Protein AF-A0A1G6V3S7-F1 (afdb_monomer)

Sequence (85 aa):
MAASPDEGSRTGIPQSLAHLDHRLHEARRQVAERRTGRGHRDELTRAHRDLLAALEDFTGALEEHGLPVPPALRTELQLHRDLWR

Radius of gyration: 17.59 Å; Cα contacts (8 Å, |Δi|>4): 44; chains: 1; bounding box: 51×28×50 Å

Mean predicted aligned error: 9.21 Å

Structure (mmCIF, N/CA/C/O backbone):
data_AF-A0A1G6V3S7-F1
#
_entry.id   AF-A0A1G6V3S7-F1
#
loop_
_atom_site.group_PDB
_atom_site.id
_atom_site.type_symbol
_atom_site.label_atom_id
_atom_site.label_alt_id
_atom_site.label_comp_id
_atom_site.label_asym_id
_atom_site.label_entity_id
_atom_site.label_seq_id
_atom_site.pdbx_PDB_ins_code
_atom_site.Cartn_x
_atom_site.Cartn_y
_atom_site.Cartn_z
_atom_site.occupancy
_atom_site.B_iso_or_equiv
_atom_site.auth_seq_id
_atom_site.auth_comp_id
_atom_site.auth_asym_id
_atom_site.auth_atom_id
_atom_site.pdbx_PDB_model_num
ATOM 1 N N . MET A 1 1 ? 39.771 -18.037 -28.860 1.00 46.28 1 MET A N 1
ATOM 2 C CA . MET A 1 1 ? 39.186 -17.019 -27.961 1.00 46.28 1 MET A CA 1
ATOM 3 C C . MET A 1 1 ? 37.682 -17.148 -28.091 1.00 46.28 1 MET A C 1
ATOM 5 O O . MET A 1 1 ? 37.158 -16.844 -29.152 1.00 46.28 1 MET A O 1
ATOM 9 N N . ALA A 1 2 ? 37.035 -17.766 -27.103 1.00 47.56 2 ALA A N 1
ATOM 10 C CA . ALA A 1 2 ? 35.608 -18.058 -27.150 1.00 47.56 2 ALA A CA 1
ATOM 11 C C . ALA A 1 2 ? 34.812 -16.797 -26.800 1.00 47.56 2 ALA A C 1
ATOM 13 O O . ALA A 1 2 ? 35.058 -16.169 -25.772 1.00 47.56 2 ALA A O 1
ATOM 14 N N . ALA A 1 3 ? 33.890 -16.437 -27.687 1.00 52.84 3 ALA A N 1
ATOM 15 C CA . ALA A 1 3 ? 32.793 -15.543 -27.386 1.00 52.84 3 ALA A CA 1
ATOM 16 C C . ALA A 1 3 ? 31.765 -16.320 -26.559 1.00 52.84 3 ALA A C 1
ATOM 18 O O . ALA A 1 3 ? 31.301 -17.370 -27.000 1.00 52.84 3 ALA A O 1
ATOM 19 N N . SER A 1 4 ? 31.403 -15.784 -25.398 1.00 47.28 4 SER A N 1
ATOM 20 C CA . SER A 1 4 ? 30.214 -16.204 -24.660 1.00 47.28 4 SER A CA 1
ATOM 21 C C . SER A 1 4 ? 29.438 -14.954 -24.255 1.00 47.28 4 SER A C 1
ATOM 23 O O . SER A 1 4 ? 29.827 -14.288 -23.297 1.00 47.28 4 SER A O 1
ATOM 25 N N . PRO A 1 5 ? 28.372 -14.594 -24.984 1.00 60.56 5 PRO A N 1
ATOM 26 C CA . PRO A 1 5 ? 27.355 -13.677 -24.515 1.00 60.56 5 PRO A CA 1
ATOM 27 C C . PRO A 1 5 ? 26.089 -14.493 -24.239 1.00 60.56 5 PRO A C 1
ATOM 29 O O . PRO A 1 5 ? 25.243 -14.609 -25.114 1.00 60.56 5 PRO A O 1
ATOM 32 N N . ASP A 1 6 ? 25.984 -15.115 -23.067 1.00 48.62 6 ASP A N 1
ATOM 33 C CA . ASP A 1 6 ? 24.709 -15.675 -22.605 1.00 48.62 6 ASP A CA 1
ATOM 34 C C . ASP A 1 6 ? 24.755 -15.896 -21.088 1.00 48.62 6 ASP A C 1
ATOM 36 O O . ASP A 1 6 ? 25.148 -16.949 -20.604 1.00 48.62 6 ASP A O 1
ATOM 40 N N . GLU A 1 7 ? 24.397 -14.861 -20.330 1.00 48.38 7 GLU A N 1
ATOM 41 C CA . GLU A 1 7 ? 23.816 -15.029 -18.994 1.00 48.38 7 GLU A CA 1
ATOM 42 C C . GLU A 1 7 ? 22.621 -14.077 -18.895 1.00 48.38 7 GLU A C 1
ATOM 44 O O . GLU A 1 7 ? 22.622 -13.059 -18.201 1.00 48.38 7 GLU A O 1
ATOM 49 N N . GLY A 1 8 ? 21.584 -14.396 -19.669 1.00 49.69 8 GLY A N 1
ATOM 50 C CA . GLY A 1 8 ? 20.236 -13.979 -19.322 1.00 49.69 8 GLY A CA 1
ATOM 51 C C . GLY A 1 8 ? 19.815 -14.629 -18.000 1.00 49.69 8 GLY A C 1
ATOM 52 O O . GLY A 1 8 ? 20.162 -15.771 -17.714 1.00 49.69 8 GLY A O 1
ATOM 53 N N . SER A 1 9 ? 18.986 -13.919 -17.235 1.00 47.69 9 SER A N 1
ATOM 54 C CA . SER A 1 9 ? 18.206 -14.451 -16.104 1.00 47.69 9 SER A CA 1
ATOM 55 C C . SER A 1 9 ? 18.924 -14.588 -14.755 1.00 47.69 9 SER A C 1
ATOM 57 O O . SER A 1 9 ? 19.042 -15.664 -14.176 1.00 47.69 9 SER A O 1
ATOM 59 N N . ARG A 1 10 ? 19.206 -13.449 -14.125 1.00 47.94 10 ARG A N 1
ATOM 60 C CA . ARG A 1 10 ? 18.864 -13.300 -12.703 1.00 47.94 10 ARG A CA 1
ATOM 61 C C . ARG A 1 10 ? 17.855 -12.180 -12.636 1.00 47.94 10 ARG A C 1
ATOM 63 O O . ARG A 1 10 ? 18.177 -11.079 -13.057 1.00 47.94 10 ARG A O 1
ATOM 70 N N . THR A 1 11 ? 16.639 -12.483 -12.200 1.00 50.97 11 THR A N 1
ATOM 71 C CA . THR A 1 11 ? 15.508 -11.561 -12.057 1.00 50.97 11 THR A CA 1
ATOM 72 C C . THR A 1 11 ? 15.929 -10.370 -11.198 1.00 50.97 11 THR A C 1
ATOM 74 O O . THR A 1 11 ? 15.799 -10.374 -9.977 1.00 50.97 11 THR A O 1
ATOM 77 N N . GLY A 1 12 ? 16.551 -9.386 -11.838 1.00 47.91 12 GLY A N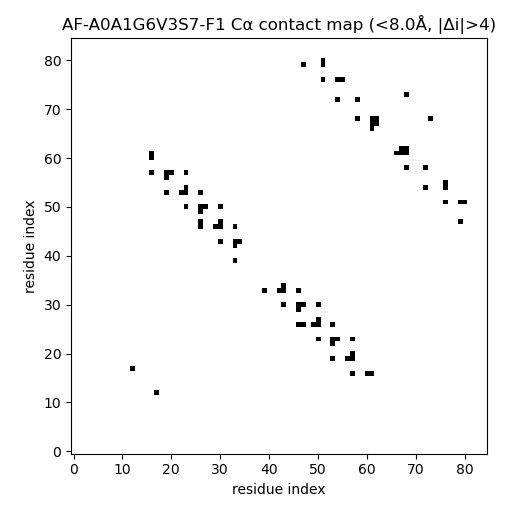 1
ATOM 78 C CA . GLY A 1 12 ? 17.103 -8.208 -11.208 1.00 47.91 12 GLY A CA 1
ATOM 79 C C . GLY A 1 12 ? 15.953 -7.264 -10.991 1.00 47.91 12 GLY A C 1
ATOM 80 O O . GLY A 1 12 ? 15.718 -6.390 -11.819 1.00 47.91 12 GLY A O 1
ATOM 81 N N . ILE A 1 13 ? 15.208 -7.467 -9.905 1.00 59.38 13 ILE A N 1
ATOM 82 C CA . ILE A 1 13 ? 14.369 -6.393 -9.396 1.00 59.38 13 ILE A CA 1
ATOM 83 C C . ILE A 1 13 ? 15.320 -5.194 -9.259 1.00 59.38 13 ILE A C 1
ATOM 85 O O . ILE A 1 13 ? 16.338 -5.324 -8.567 1.00 59.38 13 ILE A O 1
ATOM 89 N N . PRO A 1 14 ? 15.087 -4.082 -9.981 1.00 69.00 14 PRO A N 1
ATOM 90 C CA . PRO A 1 14 ? 15.968 -2.931 -9.911 1.00 69.00 14 PRO A CA 1
ATOM 91 C C . PRO A 1 14 ? 16.112 -2.550 -8.440 1.00 69.00 14 PRO A C 1
ATOM 93 O O . PRO A 1 14 ? 15.142 -2.627 -7.687 1.00 69.00 14 PRO A O 1
ATOM 96 N N . GLN A 1 15 ? 17.321 -2.187 -8.005 1.00 69.00 15 GLN A N 1
ATOM 97 C CA . GLN A 1 15 ? 17.590 -1.907 -6.585 1.00 69.00 15 GLN A CA 1
ATOM 98 C C . GLN A 1 15 ? 16.593 -0.889 -6.003 1.00 69.00 15 GLN A C 1
ATOM 100 O O . GLN A 1 15 ? 16.216 -0.995 -4.839 1.00 69.00 15 GLN A O 1
ATOM 105 N N . SER A 1 16 ? 16.090 0.022 -6.842 1.00 77.19 16 SER A N 1
ATOM 106 C CA . SER A 1 16 ? 14.988 0.934 -6.535 1.00 77.19 16 SER A CA 1
ATOM 107 C C . SER A 1 16 ? 13.694 0.211 -6.144 1.00 77.19 16 SER A C 1
ATOM 109 O O . SER A 1 16 ? 13.122 0.527 -5.109 1.00 77.19 16 SER A O 1
ATOM 111 N N . LEU A 1 17 ? 13.252 -0.798 -6.901 1.00 80.38 17 LEU A N 1
ATOM 112 C CA . LEU A 1 17 ? 12.064 -1.591 -6.566 1.00 80.38 17 LEU A CA 1
ATOM 113 C C . LEU A 1 17 ? 12.267 -2.430 -5.299 1.00 80.38 17 LEU A C 1
ATOM 115 O O . LEU A 1 17 ? 11.352 -2.513 -4.490 1.00 80.38 17 LEU A O 1
ATOM 119 N N . ALA A 1 18 ? 13.456 -2.998 -5.079 1.00 82.81 18 ALA A N 1
ATOM 120 C CA . ALA A 1 18 ? 13.748 -3.721 -3.837 1.00 82.81 18 ALA A CA 1
ATOM 121 C C . ALA A 1 18 ? 13.721 -2.787 -2.610 1.00 82.81 18 ALA A C 1
ATOM 123 O O . ALA A 1 18 ? 13.231 -3.157 -1.544 1.00 82.81 18 ALA A O 1
ATOM 124 N N . HIS A 1 19 ? 14.209 -1.553 -2.764 1.00 84.62 19 HIS A N 1
ATOM 125 C CA . HIS A 1 19 ? 14.126 -0.530 -1.725 1.00 84.62 19 HIS A CA 1
ATOM 126 C C . HIS A 1 19 ? 12.677 -0.093 -1.459 1.00 84.62 19 HIS A C 1
ATOM 128 O O . HIS A 1 19 ? 12.277 0.048 -0.304 1.00 84.62 19 HIS A O 1
ATOM 134 N N . LEU A 1 20 ? 11.875 0.087 -2.511 1.00 85.56 20 LEU A N 1
ATOM 135 C CA . LEU A 1 20 ? 10.460 0.437 -2.392 1.00 85.56 20 LEU A CA 1
ATOM 136 C C . LEU A 1 20 ? 9.634 -0.693 -1.759 1.00 85.56 20 LEU A C 1
ATOM 138 O O . LEU A 1 20 ? 8.796 -0.420 -0.903 1.00 85.56 20 LEU A O 1
ATOM 142 N N . ASP A 1 21 ? 9.919 -1.951 -2.098 1.00 85.69 21 ASP A N 1
ATOM 143 C CA . ASP A 1 21 ? 9.311 -3.124 -1.459 1.00 85.69 21 ASP A CA 1
ATOM 144 C C . ASP A 1 21 ? 9.640 -3.180 0.042 1.00 85.69 21 ASP A C 1
ATOM 146 O O . ASP A 1 21 ? 8.750 -3.361 0.876 1.00 85.69 21 ASP A O 1
ATOM 150 N N . HIS A 1 22 ? 10.898 -2.912 0.410 1.00 88.31 22 HIS A N 1
ATOM 151 C CA . HIS A 1 22 ? 11.296 -2.814 1.812 1.00 88.31 22 HIS A CA 1
ATOM 152 C C . HIS A 1 22 ? 10.527 -1.709 2.550 1.00 88.31 22 HIS A C 1
ATOM 154 O O . HIS A 1 22 ? 9.954 -1.963 3.612 1.00 88.31 22 HIS A O 1
ATOM 160 N N . ARG A 1 23 ? 10.440 -0.504 1.966 1.00 88.00 23 ARG A N 1
ATOM 161 C CA . ARG A 1 23 ? 9.670 0.613 2.541 1.00 88.00 23 ARG A CA 1
ATOM 162 C C . ARG A 1 23 ? 8.189 0.270 2.695 1.00 88.00 23 ARG A C 1
ATOM 164 O O . ARG A 1 23 ? 7.590 0.613 3.713 1.00 88.00 23 ARG A O 1
ATOM 171 N N . LEU A 1 24 ? 7.608 -0.435 1.726 1.00 88.38 24 LEU A N 1
ATOM 172 C CA . LEU A 1 24 ? 6.228 -0.907 1.790 1.00 88.38 24 LEU A CA 1
ATOM 173 C C . LEU A 1 24 ? 6.026 -1.899 2.945 1.00 88.38 24 LEU A C 1
ATOM 175 O O . LEU A 1 24 ? 5.073 -1.779 3.718 1.00 88.38 24 LEU A O 1
ATOM 179 N N . HIS A 1 25 ? 6.943 -2.853 3.104 1.00 89.75 25 HIS A N 1
ATOM 180 C CA . HIS A 1 25 ? 6.927 -3.799 4.216 1.00 89.75 25 HIS A CA 1
ATOM 181 C C . HIS A 1 25 ? 7.046 -3.105 5.5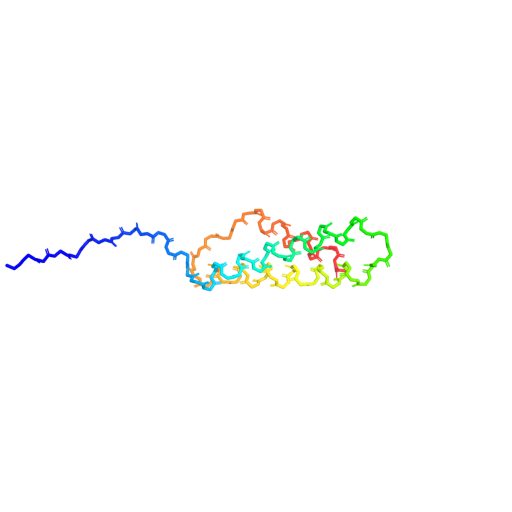80 1.00 89.75 25 HIS A C 1
ATOM 183 O O . HIS A 1 25 ? 6.290 -3.435 6.500 1.00 89.75 25 HIS A O 1
ATOM 189 N N . GLU A 1 26 ? 7.937 -2.122 5.716 1.00 90.38 26 GLU A N 1
ATOM 190 C CA . GLU A 1 26 ? 8.064 -1.331 6.942 1.00 90.38 26 GLU A CA 1
ATOM 191 C C . GLU A 1 26 ? 6.798 -0.523 7.242 1.00 90.38 26 GLU A C 1
ATOM 193 O O . GLU A 1 26 ? 6.335 -0.508 8.384 1.00 90.38 26 GLU A O 1
ATOM 198 N N . ALA A 1 27 ? 6.193 0.112 6.237 1.00 87.50 27 ALA A N 1
ATOM 199 C CA . ALA A 1 27 ? 4.967 0.883 6.422 1.00 87.50 27 ALA A CA 1
ATOM 200 C C . ALA A 1 27 ? 3.789 -0.006 6.861 1.00 87.50 27 ALA A C 1
ATOM 202 O O . ALA A 1 27 ? 3.071 0.330 7.808 1.00 87.50 27 ALA A O 1
ATOM 203 N N . ARG A 1 28 ? 3.632 -1.194 6.257 1.00 88.94 28 ARG A N 1
ATOM 204 C CA . ARG A 1 28 ? 2.630 -2.189 6.685 1.00 88.94 28 ARG A CA 1
ATOM 205 C C . ARG A 1 28 ? 2.843 -2.620 8.132 1.00 88.94 28 ARG A C 1
ATOM 207 O O . ARG A 1 28 ? 1.883 -2.711 8.901 1.00 88.94 28 ARG A O 1
ATOM 214 N N . ARG A 1 29 ? 4.098 -2.870 8.512 1.00 89.38 29 ARG A N 1
ATOM 215 C CA . ARG A 1 29 ? 4.464 -3.254 9.877 1.00 8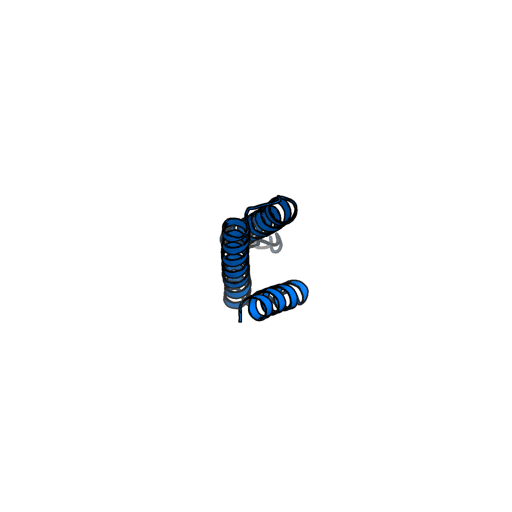9.38 29 ARG A CA 1
ATOM 216 C C . ARG A 1 29 ? 4.113 -2.148 10.874 1.00 89.38 29 ARG A C 1
ATOM 218 O O . ARG A 1 29 ? 3.461 -2.439 11.872 1.00 89.38 29 ARG A O 1
ATOM 225 N N . GLN A 1 30 ? 4.445 -0.895 10.565 1.00 86.94 30 GLN A N 1
ATOM 226 C CA . GLN A 1 30 ? 4.097 0.252 11.406 1.00 86.94 30 GLN A CA 1
ATOM 227 C C . GLN A 1 30 ? 2.582 0.372 11.600 1.00 86.94 30 GLN A C 1
ATOM 229 O O . GLN A 1 30 ? 2.120 0.503 12.731 1.00 86.94 30 GLN A O 1
ATOM 234 N N . VAL A 1 31 ? 1.783 0.253 10.535 1.00 85.75 31 VAL A N 1
ATOM 235 C CA . VAL A 1 31 ? 0.313 0.256 10.649 1.00 85.75 31 VAL A CA 1
ATOM 236 C C . VAL A 1 31 ? -0.177 -0.884 11.549 1.00 85.75 31 VAL A C 1
ATOM 238 O O . VAL A 1 31 ? -1.015 -0.654 12.422 1.00 85.75 31 VAL A O 1
ATOM 241 N N . ALA A 1 32 ? 0.355 -2.099 11.389 1.00 86.62 32 ALA A N 1
ATOM 242 C CA . ALA A 1 32 ? -0.023 -3.249 12.210 1.00 86.62 32 ALA A CA 1
ATOM 243 C C . ALA A 1 32 ? 0.333 -3.056 13.697 1.00 86.62 32 ALA A C 1
ATOM 245 O O . ALA A 1 32 ? -0.504 -3.310 14.565 1.00 86.62 32 ALA A O 1
ATOM 246 N N . GLU A 1 33 ? 1.537 -2.556 13.990 1.00 86.06 33 GLU A N 1
ATOM 247 C CA . GLU A 1 33 ? 2.008 -2.258 15.349 1.00 86.06 33 GLU A CA 1
ATOM 248 C C . GLU A 1 33 ? 1.174 -1.146 16.006 1.00 86.06 33 GLU A C 1
ATOM 250 O O . GLU A 1 33 ? 0.828 -1.239 17.183 1.00 86.06 33 GLU A O 1
ATOM 255 N N . ARG A 1 34 ? 0.793 -0.102 15.259 1.00 82.06 34 ARG A N 1
ATOM 256 C CA . ARG A 1 34 ? -0.004 1.011 15.806 1.00 82.06 34 ARG A CA 1
ATOM 257 C C . ARG A 1 34 ? -1.490 0.691 15.929 1.00 82.06 34 ARG A C 1
ATOM 259 O O . ARG A 1 34 ? -2.148 1.248 16.803 1.00 82.06 34 ARG A O 1
ATOM 266 N N . ARG A 1 35 ? -2.025 -0.227 15.117 1.00 80.12 35 ARG A N 1
ATOM 267 C CA . ARG A 1 35 ? -3.437 -0.643 15.171 1.00 80.12 35 ARG A CA 1
ATOM 268 C C . ARG A 1 35 ? -3.787 -1.397 16.458 1.00 80.12 35 ARG A C 1
ATOM 270 O O . ARG A 1 35 ? -4.941 -1.368 16.879 1.00 80.12 35 ARG A O 1
ATOM 277 N N . THR A 1 36 ? -2.819 -2.062 17.086 1.00 77.75 36 THR A N 1
ATOM 278 C CA . THR A 1 36 ? -3.012 -2.785 18.356 1.00 77.75 36 THR A CA 1
ATOM 279 C C . THR A 1 36 ? -2.800 -1.900 19.591 1.00 77.75 36 THR A C 1
ATOM 281 O O . THR A 1 36 ? -3.284 -2.232 20.674 1.00 77.75 36 THR A O 1
ATOM 284 N N . GLY A 1 37 ? -2.133 -0.750 19.445 1.00 70.12 37 GLY A N 1
ATOM 285 C CA . GLY A 1 37 ? -1.906 0.206 20.527 1.00 70.12 37 GLY A CA 1
ATOM 286 C C . GLY A 1 37 ? -3.143 1.057 20.833 1.00 70.12 37 GLY A C 1
ATOM 287 O O . GLY A 1 37 ? -3.642 1.786 19.977 1.00 70.12 37 GLY A O 1
ATOM 288 N N . ARG A 1 38 ? -3.630 1.041 22.083 1.00 60.88 38 ARG A N 1
ATOM 289 C CA . ARG A 1 38 ? -4.654 2.004 22.531 1.00 60.88 38 ARG A CA 1
ATOM 290 C C . ARG A 1 38 ? -4.055 3.416 22.565 1.00 60.88 38 ARG A C 1
ATOM 292 O O . ARG A 1 38 ? -3.066 3.632 23.254 1.00 60.88 38 ARG A O 1
ATOM 299 N N . GLY A 1 39 ? -4.689 4.373 21.883 1.00 63.50 39 GLY A N 1
ATOM 300 C CA . GLY A 1 39 ? -4.487 5.811 22.129 1.00 63.50 39 GLY A CA 1
ATOM 301 C C . GLY A 1 39 ? -3.780 6.627 21.043 1.00 63.50 39 GLY A C 1
ATOM 302 O O . GLY A 1 39 ? -3.734 7.843 21.166 1.00 63.50 39 GLY A O 1
ATOM 303 N N . HIS A 1 40 ? -3.299 6.021 19.956 1.00 75.25 40 HIS A N 1
ATOM 304 C CA . HIS A 1 40 ? -2.458 6.724 18.976 1.00 75.25 40 HIS A CA 1
ATOM 305 C C . HIS A 1 40 ? -3.165 6.932 17.633 1.00 75.25 40 HIS A C 1
ATOM 307 O O . HIS A 1 40 ? -2.673 6.519 16.584 1.00 75.25 40 HIS A O 1
ATOM 313 N N . ARG A 1 41 ? -4.355 7.548 17.653 1.00 78.06 41 ARG A N 1
ATOM 314 C CA . ARG A 1 41 ? -5.160 7.754 16.435 1.00 78.06 41 ARG A CA 1
ATOM 315 C C . ARG A 1 41 ? -4.412 8.593 15.393 1.00 78.06 41 ARG A C 1
ATOM 317 O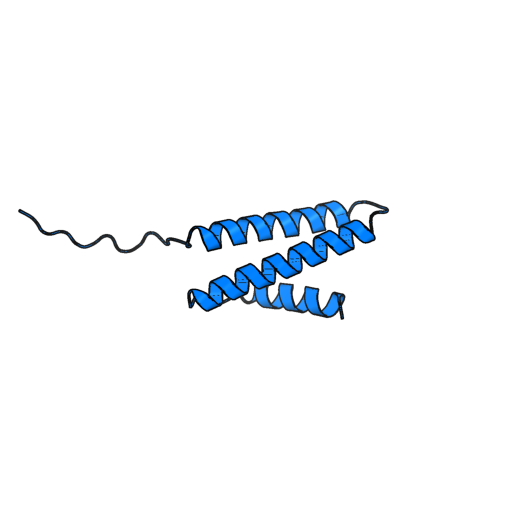 O . ARG A 1 41 ? -4.444 8.242 14.216 1.00 78.06 41 ARG A O 1
ATOM 324 N N . ASP A 1 42 ? -3.697 9.633 15.817 1.00 82.38 42 ASP A N 1
ATOM 325 C CA . ASP A 1 42 ? -2.879 10.480 14.937 1.00 82.38 42 ASP A CA 1
ATOM 326 C C . ASP A 1 42 ? -1.651 9.754 14.372 1.00 82.38 42 ASP A C 1
ATOM 328 O O . ASP A 1 42 ? -1.289 9.942 13.212 1.00 82.38 42 ASP A O 1
ATOM 332 N N . GLU A 1 43 ? -1.024 8.868 15.146 1.00 84.12 43 GLU A N 1
ATOM 333 C CA . GLU A 1 43 ? 0.128 8.106 14.652 1.00 84.12 43 GLU A CA 1
ATOM 334 C C . GLU A 1 43 ? -0.294 6.961 13.732 1.00 84.12 43 GLU A C 1
ATOM 336 O O . GLU A 1 43 ? 0.381 6.696 12.743 1.00 84.12 43 GLU A O 1
ATOM 341 N N . LEU A 1 44 ? -1.439 6.325 13.999 1.00 84.50 44 LEU A N 1
ATOM 342 C CA . LEU A 1 44 ? -2.056 5.377 13.071 1.00 84.50 44 LEU A CA 1
ATOM 343 C C . LEU A 1 44 ? -2.444 6.078 11.763 1.00 84.50 44 LEU A C 1
ATOM 345 O O . LEU A 1 44 ? -2.242 5.541 10.677 1.00 84.50 44 LEU A O 1
ATOM 349 N N . THR A 1 45 ? -2.952 7.306 11.877 1.00 85.50 45 THR A N 1
ATOM 350 C CA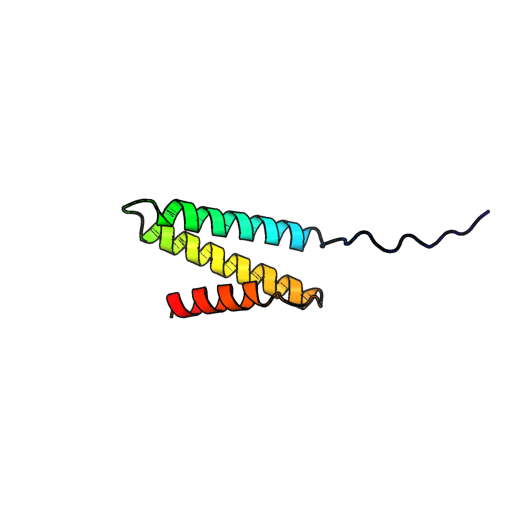 . THR A 1 45 ? -3.270 8.178 10.745 1.00 85.50 45 THR A CA 1
ATOM 351 C C . THR A 1 45 ? -2.009 8.459 9.920 1.00 85.50 45 THR A C 1
ATOM 353 O O . THR A 1 45 ? -2.001 8.280 8.703 1.00 85.50 45 THR A O 1
ATOM 356 N N . ARG A 1 46 ? -0.905 8.826 10.574 1.00 86.19 46 ARG A N 1
ATOM 357 C CA . ARG A 1 46 ? 0.382 9.043 9.909 1.00 86.19 46 ARG A CA 1
ATOM 358 C C . ARG A 1 46 ? 0.918 7.773 9.241 1.00 86.19 46 ARG A C 1
ATOM 360 O O . ARG A 1 46 ? 1.248 7.821 8.063 1.00 86.19 46 ARG A O 1
ATOM 367 N N . ALA A 1 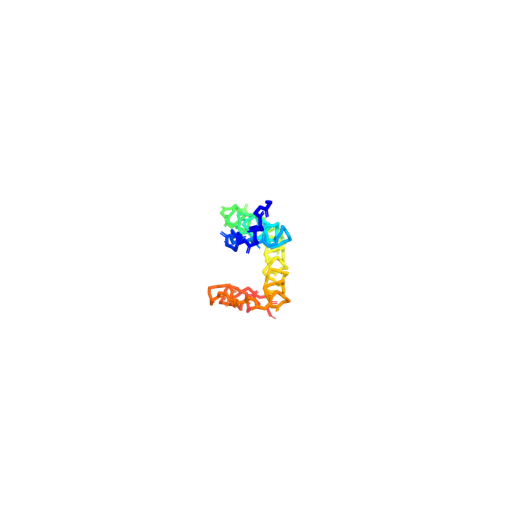47 ? 0.910 6.642 9.944 1.00 87.25 47 ALA A N 1
ATOM 368 C CA . ALA A 1 47 ? 1.385 5.365 9.413 1.00 87.25 47 ALA A CA 1
ATOM 369 C C . ALA A 1 47 ? 0.598 4.920 8.168 1.00 87.25 47 ALA A C 1
ATOM 371 O O . ALA A 1 47 ? 1.172 4.392 7.220 1.00 87.25 47 ALA A O 1
ATOM 372 N N . HIS A 1 48 ? -0.712 5.170 8.132 1.00 87.06 48 HIS A N 1
ATOM 373 C CA . HIS A 1 48 ? -1.527 4.904 6.947 1.00 87.06 48 HIS A CA 1
ATOM 374 C C . HIS A 1 48 ? -1.187 5.807 5.759 1.00 87.06 48 HIS A C 1
ATOM 376 O O . HIS A 1 48 ? -1.205 5.327 4.629 1.00 87.06 48 HIS A O 1
ATOM 382 N N . ARG A 1 49 ? -0.871 7.088 5.989 1.00 88.38 49 ARG A N 1
ATOM 383 C CA . ARG A 1 49 ? -0.406 7.986 4.918 1.00 88.38 49 ARG A CA 1
ATOM 384 C C . ARG A 1 49 ? 0.937 7.535 4.358 1.00 88.38 49 ARG A C 1
ATOM 386 O O . ARG A 1 49 ? 1.095 7.501 3.144 1.00 88.38 49 ARG A O 1
ATOM 393 N N . ASP A 1 50 ? 1.858 7.140 5.233 1.00 88.56 50 ASP A N 1
ATOM 394 C CA . ASP A 1 50 ? 3.163 6.616 4.825 1.00 88.56 50 ASP A CA 1
ATOM 395 C C . ASP A 1 50 ? 3.010 5.308 4.024 1.00 88.56 50 ASP A C 1
ATOM 397 O O . ASP A 1 50 ? 3.695 5.114 3.020 1.00 88.56 50 ASP A O 1
ATOM 401 N N . LEU A 1 51 ? 2.064 4.440 4.409 1.00 89.06 51 LEU A N 1
ATOM 402 C CA . LEU A 1 51 ? 1.720 3.230 3.658 1.00 89.06 51 LEU A CA 1
ATOM 403 C C . LEU A 1 51 ? 1.110 3.542 2.286 1.00 89.06 51 LEU A C 1
ATOM 405 O O . LEU A 1 51 ? 1.489 2.910 1.303 1.00 89.06 51 LEU A O 1
ATOM 409 N N . LEU A 1 52 ? 0.195 4.510 2.203 1.00 90.06 52 LEU A N 1
ATOM 410 C CA . LEU A 1 52 ? -0.399 4.917 0.929 1.00 90.06 52 LEU A CA 1
ATOM 411 C C . LEU A 1 52 ? 0.670 5.458 -0.029 1.00 90.06 52 LEU A C 1
ATOM 413 O O . LEU A 1 52 ? 0.740 4.995 -1.163 1.00 90.06 52 LEU A O 1
ATOM 417 N N . ALA A 1 53 ? 1.548 6.343 0.451 1.00 89.00 53 ALA A N 1
ATOM 418 C CA . ALA A 1 53 ? 2.653 6.874 -0.343 1.00 89.00 53 ALA A CA 1
ATOM 419 C C . ALA A 1 53 ? 3.598 5.760 -0.827 1.00 89.00 53 ALA A C 1
ATOM 421 O O . ALA A 1 53 ? 3.951 5.719 -2.000 1.00 89.00 53 ALA A O 1
ATOM 422 N N . ALA A 1 54 ? 3.954 4.805 0.043 1.00 89.62 54 ALA A N 1
ATOM 423 C CA . ALA A 1 54 ? 4.800 3.673 -0.339 1.00 89.62 54 ALA A CA 1
ATOM 424 C C . ALA A 1 54 ? 4.134 2.750 -1.377 1.00 89.62 54 ALA A C 1
ATOM 426 O O . ALA A 1 54 ? 4.814 2.238 -2.267 1.00 89.62 54 ALA A O 1
ATOM 427 N N . LEU A 1 55 ? 2.815 2.537 -1.284 1.00 89.19 55 LEU A N 1
ATOM 428 C CA . LEU A 1 55 ? 2.052 1.799 -2.293 1.00 89.19 55 LEU A CA 1
ATOM 429 C C . LEU A 1 55 ? 2.053 2.545 -3.632 1.00 89.19 55 LEU A C 1
ATOM 431 O O . LEU A 1 55 ? 2.300 1.926 -4.663 1.00 89.19 55 LEU A O 1
ATOM 435 N N . GLU A 1 56 ? 1.808 3.855 -3.624 1.00 90.56 56 GLU A N 1
ATOM 436 C CA . GLU A 1 56 ? 1.826 4.686 -4.832 1.00 90.56 56 GLU A CA 1
ATOM 437 C C . GLU A 1 56 ? 3.209 4.671 -5.496 1.00 90.56 56 GLU A C 1
ATOM 439 O O . GLU A 1 56 ? 3.292 4.324 -6.672 1.00 90.56 56 GLU A O 1
ATOM 444 N N . ASP A 1 57 ? 4.288 4.912 -4.743 1.00 89.81 57 ASP A N 1
ATOM 445 C CA . ASP A 1 57 ? 5.669 4.843 -5.244 1.00 89.81 57 ASP A CA 1
ATOM 446 C C . ASP A 1 57 ? 6.002 3.460 -5.831 1.00 89.81 57 ASP A C 1
ATOM 448 O O . ASP A 1 57 ? 6.562 3.358 -6.922 1.00 89.81 57 ASP A O 1
ATOM 452 N N . PHE A 1 58 ? 5.650 2.370 -5.137 1.00 87.69 58 PHE A N 1
ATOM 453 C CA . PHE A 1 58 ? 5.946 1.018 -5.617 1.00 87.69 58 PHE A CA 1
ATOM 454 C C . PHE A 1 58 ? 5.150 0.670 -6.879 1.00 87.69 58 PHE A C 1
ATOM 456 O O . PHE A 1 58 ? 5.704 0.115 -7.826 1.00 87.69 58 PHE A O 1
ATOM 463 N N . THR A 1 59 ? 3.857 1.004 -6.919 1.00 90.19 59 THR A N 1
ATOM 464 C CA . THR A 1 59 ? 3.032 0.769 -8.114 1.00 90.19 59 THR A CA 1
ATOM 465 C C . THR A 1 59 ? 3.469 1.632 -9.295 1.00 90.19 59 THR A C 1
ATOM 467 O O . THR A 1 59 ? 3.578 1.095 -10.394 1.00 90.19 59 THR A O 1
ATOM 470 N N . GLY A 1 60 ? 3.818 2.901 -9.064 1.00 89.00 60 GLY A N 1
ATOM 471 C CA . GLY A 1 60 ? 4.370 3.789 -10.084 1.00 89.00 60 GLY A CA 1
ATOM 472 C C . GLY A 1 60 ? 5.684 3.253 -10.645 1.00 89.00 60 GLY A C 1
ATOM 473 O O . GLY A 1 60 ? 5.820 3.118 -11.856 1.00 89.00 60 GLY A O 1
ATOM 474 N N . ALA A 1 61 ? 6.599 2.810 -9.780 1.00 87.81 61 ALA A N 1
ATOM 475 C CA . ALA A 1 61 ? 7.847 2.196 -10.219 1.00 87.81 61 ALA A CA 1
ATOM 476 C C . ALA A 1 61 ? 7.616 0.901 -11.022 1.00 87.81 61 ALA A C 1
ATOM 478 O O . ALA A 1 61 ? 8.312 0.654 -12.006 1.00 87.81 61 ALA A O 1
ATOM 479 N N . LEU A 1 62 ? 6.634 0.066 -10.654 1.00 87.88 62 LEU A N 1
ATOM 480 C CA . LEU A 1 62 ? 6.269 -1.105 -11.462 1.00 87.88 62 LEU A CA 1
ATOM 481 C C . LEU A 1 62 ? 5.785 -0.690 -12.858 1.00 87.88 62 LEU A C 1
ATOM 483 O O . LEU A 1 62 ? 6.219 -1.284 -13.843 1.00 87.88 62 LEU A O 1
ATOM 487 N N . GLU A 1 63 ? 4.940 0.336 -12.951 1.00 89.50 63 GLU A N 1
ATOM 488 C CA . GLU A 1 63 ? 4.440 0.859 -14.227 1.00 89.50 63 GLU A CA 1
ATOM 489 C C . GLU A 1 63 ? 5.564 1.460 -15.086 1.00 89.50 63 GLU A C 1
ATOM 491 O O . GLU A 1 63 ? 5.649 1.147 -16.274 1.00 89.50 63 GLU A O 1
ATOM 496 N N . GLU A 1 64 ? 6.475 2.237 -14.492 1.00 88.81 64 GLU A N 1
ATOM 497 C CA . GLU A 1 64 ? 7.652 2.800 -15.172 1.00 88.81 64 GLU A CA 1
ATOM 498 C C . GLU A 1 64 ? 8.590 1.717 -15.718 1.00 88.81 64 GLU A C 1
ATOM 500 O O . GLU A 1 64 ? 9.157 1.856 -16.803 1.00 88.81 64 GLU A O 1
ATOM 505 N N . HIS A 1 65 ? 8.730 0.606 -14.993 1.00 85.50 65 HIS A N 1
ATOM 506 C CA . HIS A 1 65 ? 9.514 -0.548 -15.426 1.00 85.50 65 HIS A CA 1
ATOM 507 C C . HIS A 1 65 ? 8.744 -1.499 -16.364 1.00 85.50 65 HIS A C 1
ATOM 509 O O . HIS A 1 65 ? 9.294 -2.526 -16.768 1.00 85.50 65 HIS A O 1
ATOM 515 N N . GLY A 1 66 ? 7.493 -1.184 -16.725 1.00 87.00 66 GLY A N 1
ATOM 516 C CA . GLY A 1 66 ? 6.649 -2.022 -17.584 1.00 87.00 66 GLY A CA 1
ATOM 517 C C . GLY A 1 66 ? 6.247 -3.357 -16.945 1.00 87.00 66 GLY A C 1
ATOM 518 O O . GLY A 1 66 ? 5.891 -4.304 -17.648 1.00 87.00 66 GLY A O 1
ATOM 519 N N . LEU A 1 67 ? 6.329 -3.455 -15.618 1.00 86.94 67 LEU A N 1
ATOM 520 C CA . LEU A 1 67 ? 5.978 -4.640 -14.851 1.00 86.94 67 LEU A CA 1
ATOM 521 C C . LEU 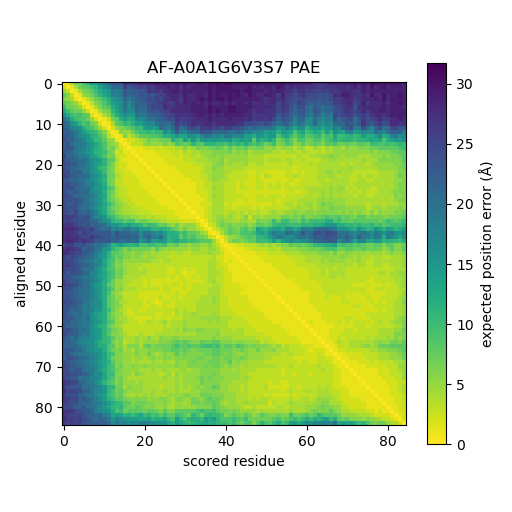A 1 67 ? 4.487 -4.623 -14.487 1.00 86.94 67 LEU A C 1
ATOM 523 O O . LEU A 1 67 ? 3.924 -3.576 -14.160 1.00 86.94 67 LEU A O 1
ATOM 527 N N . PRO A 1 68 ? 3.813 -5.785 -14.508 1.00 87.50 68 PRO A N 1
ATOM 528 C CA . PRO A 1 68 ? 2.414 -5.854 -14.123 1.00 87.50 68 PRO A CA 1
ATOM 529 C C . PRO A 1 68 ? 2.261 -5.552 -12.632 1.00 87.50 68 PRO A C 1
ATOM 531 O O . PRO A 1 68 ? 2.911 -6.181 -11.799 1.00 87.50 68 PRO A O 1
ATOM 534 N N . VAL A 1 69 ? 1.348 -4.641 -12.288 1.00 86.62 69 VAL A N 1
ATOM 535 C CA . VAL A 1 69 ? 0.994 -4.373 -10.890 1.00 86.62 69 VAL A CA 1
ATOM 536 C C . VAL A 1 69 ? 0.150 -5.531 -10.338 1.00 86.62 69 VAL A C 1
ATOM 538 O O . VAL A 1 69 ? -0.946 -5.781 -10.857 1.00 86.62 69 VAL A O 1
ATOM 541 N N . PRO A 1 70 ? 0.602 -6.226 -9.276 1.00 87.25 70 PRO A N 1
ATOM 542 C CA . PRO A 1 70 ? -0.164 -7.290 -8.638 1.00 87.25 70 PRO A CA 1
ATOM 543 C C . PRO A 1 70 ? -1.569 -6.834 -8.206 1.00 87.25 70 PRO A C 1
ATOM 545 O O . PRO A 1 70 ? -1.714 -5.761 -7.612 1.00 87.25 70 PRO A O 1
ATOM 548 N N . PRO A 1 71 ? -2.618 -7.654 -8.414 1.00 86.19 71 PRO A N 1
ATOM 549 C CA . PRO A 1 71 ? -3.990 -7.281 -8.065 1.00 86.19 71 PRO A CA 1
ATOM 550 C C . PRO A 1 71 ? -4.165 -7.036 -6.563 1.00 86.19 71 PRO A C 1
ATOM 552 O O . PRO A 1 71 ? -4.926 -6.157 -6.178 1.00 86.19 71 PRO A O 1
ATOM 555 N N . ALA A 1 72 ? -3.416 -7.747 -5.714 1.00 85.88 72 ALA A N 1
ATOM 556 C CA . ALA A 1 72 ? -3.418 -7.521 -4.270 1.00 85.88 72 ALA A CA 1
ATOM 557 C C . ALA A 1 72 ? -2.998 -6.086 -3.901 1.00 85.88 72 ALA A C 1
ATOM 559 O O . ALA A 1 72 ? -3.644 -5.467 -3.061 1.00 85.88 72 ALA A O 1
ATOM 560 N N . LEU A 1 73 ? -1.981 -5.535 -4.577 1.00 87.19 73 LEU A N 1
ATOM 561 C CA . LEU A 1 73 ? -1.513 -4.164 -4.348 1.00 87.19 73 LEU A CA 1
ATOM 562 C C . LEU A 1 73 ? -2.529 -3.130 -4.824 1.00 87.19 73 LEU A C 1
ATOM 564 O O . LEU A 1 73 ? -2.769 -2.148 -4.129 1.00 87.19 73 LEU A O 1
ATOM 568 N N . ARG A 1 74 ? -3.176 -3.374 -5.970 1.00 86.88 74 ARG A N 1
ATOM 569 C CA . ARG A 1 74 ? -4.271 -2.515 -6.448 1.00 86.88 74 ARG A CA 1
ATOM 570 C C . ARG A 1 74 ? -5.435 -2.486 -5.462 1.00 86.88 74 ARG A C 1
ATOM 572 O O . ARG A 1 74 ? -5.926 -1.408 -5.142 1.00 86.88 74 ARG A O 1
ATOM 579 N N . THR A 1 75 ? -5.841 -3.648 -4.956 1.00 89.31 75 THR A N 1
ATOM 580 C CA . THR A 1 75 ? -6.904 -3.754 -3.949 1.00 89.31 75 THR A CA 1
ATOM 581 C C . THR A 1 75 ? -6.530 -3.028 -2.660 1.00 89.31 75 THR A C 1
ATOM 583 O O . THR A 1 75 ? -7.348 -2.289 -2.121 1.00 89.31 75 THR A O 1
ATOM 586 N N . GLU A 1 76 ? -5.301 -3.202 -2.172 1.00 87.75 76 GLU A N 1
ATOM 587 C CA . GLU A 1 76 ? -4.821 -2.540 -0.956 1.00 87.75 76 GLU A CA 1
ATOM 588 C C . GLU A 1 76 ? -4.780 -1.016 -1.124 1.00 87.75 76 GLU A C 1
ATOM 590 O O . GLU A 1 76 ? -5.313 -0.290 -0.285 1.00 87.75 76 GLU A O 1
ATOM 595 N N . LEU A 1 77 ? -4.254 -0.522 -2.248 1.00 87.31 77 LEU A N 1
ATOM 596 C CA . LEU A 1 77 ? -4.237 0.904 -2.573 1.00 87.31 77 LEU A CA 1
ATOM 597 C C . LEU A 1 77 ? -5.657 1.475 -2.678 1.00 87.31 77 LEU A C 1
ATOM 599 O O . LEU A 1 77 ? -5.934 2.545 -2.140 1.00 87.31 77 LEU A O 1
ATOM 603 N N . GLN A 1 78 ? -6.588 0.752 -3.303 1.00 88.12 78 GLN A N 1
ATOM 604 C CA . GLN A 1 78 ? -7.983 1.180 -3.390 1.00 88.12 78 GLN A CA 1
ATOM 605 C C . GLN A 1 78 ? -8.665 1.220 -2.016 1.00 88.12 78 GLN A C 1
ATOM 607 O O . GLN A 1 78 ? -9.361 2.187 -1.714 1.00 88.12 78 GLN A O 1
ATOM 612 N N . LEU A 1 79 ? -8.416 0.224 -1.162 1.00 88.25 79 LEU A N 1
ATOM 613 C CA . LEU A 1 79 ? -8.930 0.180 0.206 1.00 88.25 79 LEU A CA 1
ATOM 614 C C . LEU A 1 79 ? -8.394 1.345 1.049 1.00 88.25 79 LEU A C 1
ATOM 616 O O . LEU A 1 79 ? -9.158 2.000 1.756 1.00 88.25 79 LEU A O 1
ATOM 620 N N . HIS A 1 80 ? -7.099 1.652 0.948 1.00 83.62 80 HIS A N 1
ATOM 621 C CA . HIS A 1 80 ? -6.521 2.801 1.643 1.00 83.62 80 HIS A CA 1
ATOM 622 C C . HIS A 1 80 ? -6.991 4.142 1.075 1.00 83.62 80 HIS A C 1
ATOM 624 O O . HIS A 1 80 ? -7.110 5.091 1.835 1.00 83.62 80 HIS A O 1
ATOM 630 N N . ARG 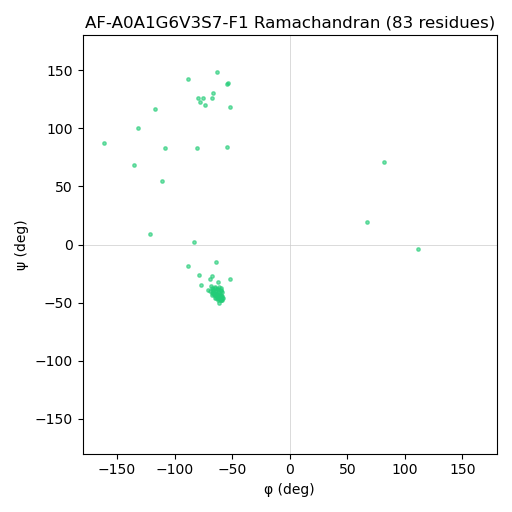A 1 81 ? -7.321 4.249 -0.213 1.00 84.06 81 ARG A N 1
ATOM 631 C CA . ARG A 1 81 ? -7.918 5.480 -0.759 1.00 84.06 81 ARG A CA 1
ATOM 632 C C . ARG A 1 81 ? -9.349 5.697 -0.279 1.00 84.06 81 ARG A C 1
ATOM 634 O O . ARG A 1 81 ? -9.717 6.831 0.003 1.00 84.06 81 ARG A O 1
ATOM 641 N N . ASP A 1 82 ? -10.138 4.632 -0.182 1.00 84.25 82 ASP A N 1
ATOM 642 C CA . ASP A 1 82 ? -11.534 4.700 0.260 1.00 84.25 82 ASP A CA 1
ATOM 643 C C . ASP A 1 82 ? -11.653 5.100 1.738 1.00 84.25 82 ASP A C 1
ATOM 645 O O . ASP A 1 82 ? -12.437 5.976 2.085 1.00 84.25 82 ASP A O 1
ATOM 649 N N . LEU A 1 83 ? -10.785 4.552 2.595 1.00 77.19 83 LEU A N 1
ATOM 650 C CA . LEU A 1 83 ? -10.737 4.873 4.028 1.00 77.19 83 LEU A CA 1
ATOM 651 C C . LEU A 1 83 ? -10.372 6.338 4.341 1.00 77.19 83 LEU A C 1
ATOM 653 O O . LEU A 1 83 ? -10.524 6.768 5.484 1.00 77.19 83 LEU A O 1
ATOM 657 N N . TRP A 1 84 ? -9.844 7.072 3.360 1.00 68.19 84 TRP A N 1
ATOM 658 C CA . TRP A 1 84 ? -9.279 8.417 3.515 1.00 68.19 84 TRP A CA 1
ATOM 659 C C . TRP A 1 84 ? -9.970 9.475 2.650 1.00 68.19 84 TRP A C 1
ATOM 661 O O . TRP A 1 84 ? -9.481 10.605 2.560 1.00 68.19 84 TRP A O 1
ATOM 671 N N . ARG A 1 85 ? -11.086 9.107 2.018 1.00 60.53 85 ARG A N 1
ATOM 672 C CA . ARG A 1 85 ? -11.968 10.007 1.279 1.00 60.53 85 ARG A CA 1
ATOM 673 C C . ARG A 1 85 ? -12.978 10.676 2.207 1.00 60.53 85 ARG A C 1
ATOM 675 O O . ARG A 1 85 ? -13.286 11.857 1.937 1.00 60.53 85 ARG A O 1
#

Secondary structure (DSSP, 8-state):
--------------HHHHHHHHHHHHHHHHHHHHHHSTT-HHHHHHHHHHHHHHHHHHHHHHHHTTPPPPHHHHHHHHHHHHTT-

Solvent-accessible surface area (backbone atoms only — not comparable to full-atom values): 5031 Å² total; per-residue (Å²): 136,85,86,80,93,80,84,80,86,70,90,69,67,51,70,67,57,53,51,32,52,49,50,32,52,51,24,52,48,47,33,57,61,37,70,73,47,88,86,45,67,69,57,36,50,48,29,48,50,52,29,50,51,29,46,51,54,41,48,50,51,29,54,76,69,72,42,84,72,56,68,68,58,54,51,50,50,50,53,57,51,62,79,72,109

Nearest PDB structures (foldseek):
  5yu6-assembly2_C  TM=8.410E-01  e=4.717E+00  Homo sapiens
  2z0n-assembly1_A-2  TM=7.671E-01  e=9.726E+00  Homo sapiens
  2q12-assembly1_A-2  TM=7.647E-01  e=9.726E+00  Homo sapiens
  1ors-assembly1_C  TM=5.137E-01  e=4.181E+00  Aeropyrum pernix
  6nbx-assembly1_E  TM=3.977E-01  e=8.116E+00  Thermosynechococcus vestitus BP-1

Organism: NCBI:txid1045774

Foldseek 3Di:
DD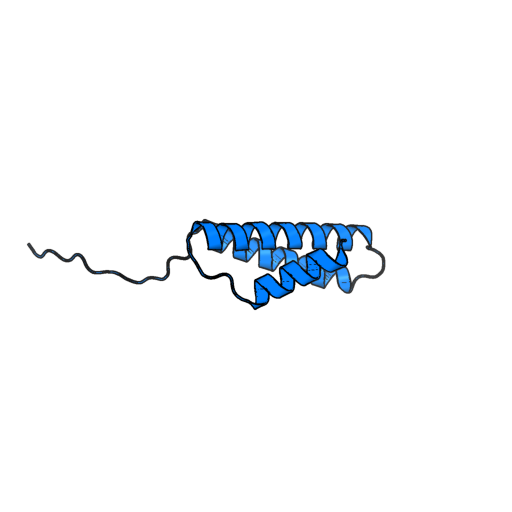DDDDDPDDPCPDVQLVVLVVQLVVLVVQLVVVVPDPDPPVSNVVSLVSNLVSLVSNQVVCVVVVHDDDVVSVVVNVVSVVVVD

pLDDT: mean 79.07, std 13.88, range [46.28, 90.56]